Protein AF-A0A9W4XE97-F1 (afdb_monomer_lite)

Sequence (141 aa):
MDTIYQEWSSFYPGLQQIVLFISYKKEKRIEISTLYEDKNRFDDFVLELEGILEKRNHSVVSEVIKTYLNSSMDDFQKFKLCADLCSFLYRAGIVGIKLAAEDSVQYSFRNKTVLHKNEINEQAKLYIHPTFLSALAIEDN

pLDDT: mean 77.77, std 12.39, range [40.72, 93.25]

Secondary structure (DSSP, 8-state):
--HHHHHHHHHSTTHHHHHHHHHTT--SEEEGGGGSSSHHHHHHHHHHHHHHHHTS---HHHHHHHHHHTS--SHHHHHHHHHHHHHHHHHTTSEEEE-STTSPPB---TTSPPPPGGG--TT-EEEE-HHHHHHTT----

Structure (mmCIF, N/CA/C/O backbone):
data_AF-A0A9W4XE97-F1
#
_entry.id   AF-A0A9W4XE97-F1
#
loop_
_atom_site.group_PDB
_atom_site.id
_atom_site.type_symbol
_atom_site.label_atom_id
_atom_site.label_alt_id
_atom_site.label_comp_id
_atom_site.label_asym_id
_atom_site.label_entity_id
_atom_site.label_seq_id
_atom_site.pdbx_PDB_ins_code
_atom_site.Cartn_x
_atom_site.Cartn_y
_atom_site.Cartn_z
_atom_site.occupancy
_atom_site.B_iso_or_equiv
_atom_site.auth_seq_id
_atom_site.auth_comp_id
_atom_site.auth_asym_id
_atom_site.auth_atom_id
_atom_site.pdbx_PDB_model_num
ATOM 1 N N . MET A 1 1 ? 16.158 -18.017 7.787 1.00 47.38 1 MET A N 1
ATOM 2 C CA . MET A 1 1 ? 14.851 -17.348 7.611 1.00 47.38 1 MET A CA 1
ATOM 3 C C . MET A 1 1 ? 14.796 -16.498 6.335 1.00 47.38 1 MET A C 1
ATOM 5 O O . MET A 1 1 ? 13.746 -15.943 6.057 1.00 47.38 1 MET A O 1
ATOM 9 N N . ASP A 1 2 ? 15.852 -16.464 5.510 1.00 52.81 2 ASP A N 1
ATOM 10 C CA . ASP A 1 2 ? 15.917 -15.631 4.294 1.00 52.81 2 ASP A CA 1
ATOM 11 C C . ASP A 1 2 ? 15.231 -16.201 3.042 1.00 52.81 2 ASP A C 1
ATOM 13 O O . ASP A 1 2 ? 15.052 -15.489 2.059 1.00 52.81 2 ASP A O 1
ATOM 17 N N . THR A 1 3 ? 14.830 -17.472 3.040 1.00 60.69 3 THR A N 1
ATOM 18 C CA . THR A 1 3 ? 14.508 -18.171 1.786 1.00 60.69 3 THR A CA 1
ATOM 19 C C . THR A 1 3 ? 13.182 -17.724 1.162 1.00 60.69 3 THR A C 1
ATOM 21 O O . THR A 1 3 ? 13.145 -17.452 -0.030 1.00 60.69 3 THR A O 1
ATOM 24 N N . ILE A 1 4 ? 12.114 -17.554 1.953 1.00 59.00 4 ILE A N 1
ATOM 25 C CA . ILE A 1 4 ? 10.783 -17.173 1.429 1.00 59.00 4 ILE A CA 1
ATOM 26 C C . ILE A 1 4 ? 10.789 -15.729 0.919 1.00 59.00 4 ILE A C 1
ATOM 28 O O . ILE A 1 4 ? 10.254 -15.431 -0.145 1.00 59.00 4 ILE A O 1
ATOM 32 N N . TYR A 1 5 ? 11.426 -14.824 1.660 1.00 62.31 5 TYR A N 1
ATOM 33 C CA . TYR A 1 5 ? 11.484 -13.416 1.287 1.00 62.31 5 TYR A CA 1
ATOM 34 C C . TYR A 1 5 ? 12.339 -13.182 0.037 1.00 62.31 5 TYR A C 1
ATOM 36 O O . TYR A 1 5 ? 11.945 -12.412 -0.841 1.00 62.31 5 TYR A O 1
ATOM 44 N N . GLN A 1 6 ? 13.481 -13.872 -0.076 1.00 64.06 6 GLN A N 1
ATOM 45 C CA . GLN A 1 6 ? 14.328 -13.812 -1.268 1.00 64.06 6 GLN A CA 1
ATOM 46 C C . GLN A 1 6 ? 13.657 -14.466 -2.477 1.00 64.06 6 GLN A C 1
ATOM 48 O O . GLN A 1 6 ? 13.693 -13.890 -3.566 1.00 64.06 6 GLN A O 1
ATOM 53 N N . GLU A 1 7 ? 12.988 -15.610 -2.289 1.00 62.59 7 GLU A N 1
ATOM 54 C CA . GLU A 1 7 ? 12.178 -16.224 -3.343 1.00 62.59 7 GLU A CA 1
ATOM 55 C C . GLU A 1 7 ? 11.122 -15.234 -3.836 1.00 62.59 7 GLU A C 1
ATOM 57 O O . GLU A 1 7 ? 11.052 -14.956 -5.029 1.00 62.59 7 GLU A O 1
ATOM 62 N N . TRP A 1 8 ? 10.348 -14.615 -2.946 1.00 67.94 8 TRP A N 1
ATOM 63 C CA . TRP A 1 8 ? 9.235 -13.757 -3.359 1.00 67.94 8 TRP A CA 1
ATOM 64 C C . TRP A 1 8 ? 9.708 -12.432 -3.953 1.00 67.94 8 TRP A C 1
ATOM 66 O O . TRP A 1 8 ? 9.137 -11.974 -4.938 1.00 67.94 8 TRP A O 1
ATOM 76 N N . SER A 1 9 ? 10.796 -11.859 -3.438 1.00 66.44 9 SER A N 1
ATOM 77 C CA . SER A 1 9 ? 11.419 -10.658 -4.013 1.00 66.44 9 SER A CA 1
ATOM 78 C C . SER A 1 9 ? 11.983 -10.906 -5.415 1.00 66.44 9 SER A C 1
ATOM 80 O O . SER A 1 9 ? 12.064 -9.977 -6.218 1.00 66.44 9 SER A O 1
ATOM 82 N N . SER A 1 10 ? 12.342 -12.155 -5.743 1.00 67.44 10 SER A N 1
ATOM 83 C CA . SER A 1 10 ? 12.752 -12.520 -7.103 1.00 67.44 10 SER A CA 1
ATOM 84 C C . SER A 1 10 ? 11.577 -12.531 -8.093 1.00 67.44 10 SER A C 1
ATOM 86 O O . SER A 1 10 ? 11.756 -12.148 -9.249 1.00 67.44 10 SER A O 1
ATOM 88 N N . PHE A 1 11 ? 10.370 -12.888 -7.630 1.00 67.44 11 PHE A N 1
ATOM 89 C CA . PHE A 1 11 ? 9.143 -12.910 -8.438 1.00 67.44 11 PHE A CA 1
ATOM 90 C C . PHE A 1 11 ? 8.404 -11.564 -8.466 1.00 67.44 11 PHE A C 1
ATOM 92 O O . PHE A 1 11 ? 7.684 -11.279 -9.422 1.00 67.44 11 PHE A O 1
ATOM 99 N N . TYR A 1 12 ? 8.588 -10.728 -7.443 1.00 75.00 12 TYR A N 1
ATOM 100 C CA . TYR A 1 12 ? 7.829 -9.498 -7.236 1.00 75.00 1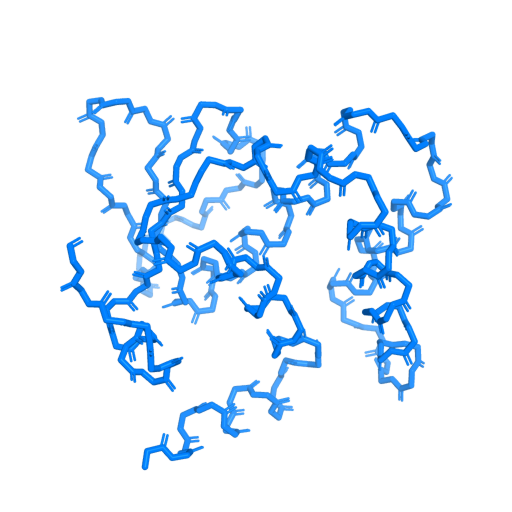2 TYR A CA 1
ATOM 101 C C . TYR A 1 12 ? 8.748 -8.299 -6.948 1.00 75.00 12 TYR A C 1
ATOM 103 O O . TYR A 1 12 ? 9.054 -8.002 -5.789 1.00 75.00 12 TYR A O 1
ATOM 111 N N . PRO A 1 13 ? 9.178 -7.568 -7.993 1.00 77.62 13 PRO A N 1
ATOM 112 C CA . PRO A 1 13 ? 9.936 -6.330 -7.833 1.00 77.62 13 PRO A CA 1
ATOM 113 C C . PRO A 1 13 ? 9.191 -5.310 -6.962 1.00 77.62 13 PRO A C 1
ATOM 115 O O . PRO A 1 13 ? 7.998 -5.084 -7.153 1.00 77.62 13 PRO A O 1
ATOM 118 N N . GLY A 1 14 ? 9.894 -4.691 -6.011 1.00 79.94 14 GLY A N 1
ATOM 119 C CA . GLY A 1 14 ? 9.322 -3.687 -5.104 1.00 79.94 14 GLY A CA 1
ATOM 120 C C . GLY A 1 14 ? 8.504 -4.257 -3.941 1.00 79.94 14 GLY A C 1
ATOM 121 O O . GLY A 1 14 ? 8.045 -3.492 -3.097 1.00 79.94 14 GLY A O 1
ATOM 122 N N . LEU A 1 15 ? 8.356 -5.586 -3.840 1.00 82.19 15 LEU A N 1
ATOM 123 C CA . LEU A 1 15 ? 7.623 -6.214 -2.739 1.00 82.19 15 LEU A CA 1
ATOM 124 C C . LEU A 1 15 ? 8.178 -5.812 -1.371 1.00 82.19 15 LEU A C 1
ATOM 126 O O . LEU A 1 15 ? 7.413 -5.527 -0.454 1.00 82.19 15 LEU A O 1
ATOM 130 N N . GLN A 1 16 ? 9.503 -5.751 -1.255 1.00 80.12 16 GLN A N 1
ATOM 131 C CA . GLN A 1 16 ? 10.181 -5.334 -0.036 1.00 80.12 16 GLN A CA 1
ATOM 132 C C . GLN A 1 16 ? 9.743 -3.943 0.420 1.00 80.12 16 GLN A C 1
ATOM 134 O O . GLN A 1 16 ? 9.321 -3.779 1.561 1.00 80.12 16 GLN A O 1
ATOM 139 N N . GLN A 1 17 ? 9.781 -2.969 -0.481 1.00 85.56 17 GLN A N 1
ATOM 140 C CA . GLN A 1 17 ? 9.381 -1.593 -0.214 1.00 85.56 17 GLN A CA 1
ATOM 141 C C . GLN A 1 17 ? 7.907 -1.495 0.158 1.00 85.56 17 GLN A C 1
ATOM 143 O O . GLN A 1 17 ? 7.572 -0.816 1.123 1.00 85.56 17 GLN A O 1
ATOM 148 N N . ILE A 1 18 ? 7.029 -2.217 -0.544 1.00 87.94 18 ILE A N 1
ATOM 149 C CA . ILE A 1 18 ? 5.594 -2.231 -0.232 1.00 87.94 18 ILE A CA 1
ATOM 150 C C . ILE A 1 18 ? 5.361 -2.797 1.172 1.00 87.94 18 ILE A C 1
ATOM 152 O O . ILE A 1 18 ? 4.603 -2.220 1.948 1.00 87.94 18 ILE A O 1
ATOM 156 N N . VAL A 1 19 ? 6.030 -3.901 1.520 1.00 83.69 19 VAL A N 1
ATOM 157 C CA . VAL A 1 19 ? 5.920 -4.519 2.847 1.00 83.69 19 VAL A CA 1
ATOM 158 C C . VAL A 1 19 ? 6.435 -3.579 3.934 1.00 83.69 19 VAL A C 1
ATOM 160 O O . VAL A 1 19 ? 5.724 -3.352 4.906 1.00 83.69 19 VAL A O 1
ATOM 163 N N . LEU A 1 20 ? 7.616 -2.982 3.753 1.00 83.88 20 LEU A N 1
ATOM 164 C CA . LEU A 1 20 ? 8.179 -2.012 4.698 1.00 83.88 20 LEU A CA 1
ATOM 165 C C . LEU A 1 20 ? 7.272 -0.787 4.869 1.00 83.88 20 LEU A C 1
ATOM 167 O O . LEU A 1 20 ? 7.097 -0.284 5.980 1.00 83.88 20 LEU A O 1
ATOM 171 N N . PHE A 1 21 ? 6.663 -0.328 3.777 1.00 88.06 21 PHE A N 1
ATOM 172 C CA . PHE A 1 21 ? 5.727 0.781 3.798 1.00 88.06 21 PHE A CA 1
ATOM 173 C C . PHE A 1 21 ? 4.467 0.446 4.604 1.00 88.06 21 PHE A C 1
ATOM 175 O O . PHE A 1 21 ? 4.078 1.233 5.468 1.00 88.06 21 PHE A O 1
ATOM 182 N N . ILE A 1 22 ? 3.847 -0.718 4.399 1.00 84.38 22 ILE A N 1
ATOM 183 C CA . ILE A 1 22 ? 2.655 -1.071 5.182 1.00 84.38 22 ILE A CA 1
ATOM 184 C C . ILE A 1 22 ? 3.001 -1.395 6.639 1.00 84.38 22 ILE A C 1
ATOM 186 O O . ILE A 1 22 ? 2.235 -1.071 7.537 1.00 84.38 22 ILE A O 1
ATOM 190 N N . SER A 1 23 ? 4.171 -1.979 6.903 1.00 80.38 23 SER A N 1
ATOM 191 C CA . SER A 1 23 ? 4.539 -2.482 8.227 1.00 80.38 23 SER A CA 1
ATOM 192 C C . SER A 1 23 ? 5.250 -1.459 9.118 1.00 80.38 23 SER A C 1
ATOM 194 O O . SER A 1 23 ? 5.647 -1.793 10.232 1.00 80.38 23 SER A O 1
ATOM 196 N N . TYR A 1 24 ? 5.431 -0.220 8.655 1.00 80.88 24 TYR A N 1
ATOM 197 C CA . TYR A 1 24 ? 6.181 0.827 9.362 1.00 80.88 24 TYR A CA 1
ATOM 198 C C . TYR A 1 24 ? 5.670 1.113 10.776 1.00 80.88 24 TYR A C 1
ATOM 200 O O . TYR A 1 24 ? 6.472 1.308 11.687 1.00 80.88 24 TYR A O 1
ATOM 208 N N . LYS A 1 25 ? 4.346 1.096 10.978 1.00 75.75 25 LYS A N 1
ATOM 209 C CA . LYS A 1 25 ? 3.751 1.330 12.303 1.00 75.75 25 LYS A CA 1
ATOM 210 C C . LYS A 1 25 ? 3.971 0.158 13.268 1.00 75.75 25 LYS A C 1
ATOM 212 O O . LYS A 1 25 ? 3.672 0.287 14.445 1.00 75.75 25 LYS A O 1
ATOM 217 N N . LYS A 1 26 ? 4.514 -0.972 12.786 1.00 73.25 26 LYS A N 1
ATOM 218 C CA . LYS A 1 26 ? 4.695 -2.223 13.544 1.00 73.25 26 LYS A CA 1
ATOM 219 C C . LYS A 1 26 ? 3.401 -2.732 14.184 1.00 73.25 26 LYS A C 1
ATOM 221 O O . LYS A 1 26 ? 3.428 -3.468 15.161 1.00 73.25 26 LYS A O 1
ATOM 226 N N . GLU A 1 27 ? 2.266 -2.361 13.605 1.00 78.06 27 GLU A N 1
ATOM 227 C CA . GLU A 1 27 ? 0.957 -2.801 14.053 1.00 78.06 27 GLU A CA 1
ATOM 228 C C . GLU A 1 27 ? 0.523 -4.025 13.252 1.00 78.06 27 GLU A C 1
ATOM 230 O O . GLU A 1 27 ? 0.640 -4.080 12.026 1.00 78.06 27 GLU A O 1
ATOM 235 N N . LYS A 1 28 ? -0.035 -5.012 13.952 1.00 74.69 28 LYS A N 1
ATOM 236 C CA . LYS A 1 28 ? -0.620 -6.202 13.326 1.00 74.69 28 LYS A CA 1
ATOM 237 C C . LYS A 1 28 ? -1.843 -5.870 12.477 1.00 74.69 28 LYS A C 1
ATOM 239 O O . LYS A 1 28 ? -2.140 -6.591 11.526 1.00 74.69 28 LYS A O 1
ATOM 244 N N . ARG A 1 29 ? -2.557 -4.806 12.850 1.00 82.75 29 ARG A N 1
ATOM 245 C CA . ARG A 1 29 ? -3.765 -4.309 12.196 1.00 82.75 29 ARG A CA 1
ATOM 246 C C . ARG A 1 29 ? -3.498 -2.902 11.690 1.00 82.75 29 ARG A C 1
ATOM 248 O O . ARG A 1 29 ? -3.171 -2.041 12.489 1.00 82.75 29 ARG A O 1
ATOM 255 N N . ILE A 1 30 ? -3.721 -2.664 10.404 1.00 86.00 30 ILE A N 1
ATOM 256 C CA . ILE A 1 30 ? -3.515 -1.350 9.788 1.00 86.00 30 ILE A CA 1
ATOM 257 C C . ILE A 1 30 ? -4.787 -0.928 9.057 1.00 86.00 30 ILE A C 1
ATOM 259 O O . ILE A 1 30 ? -5.368 -1.706 8.299 1.00 86.00 30 ILE A O 1
ATOM 263 N N . GLU A 1 31 ? -5.223 0.306 9.289 1.00 86.75 31 GLU A N 1
ATOM 264 C CA . GLU A 1 31 ? -6.283 0.949 8.510 1.00 86.75 31 GLU A CA 1
ATOM 265 C C . GLU A 1 31 ? -5.666 1.614 7.278 1.00 86.75 31 GLU A C 1
ATOM 267 O O . GLU A 1 31 ? -4.659 2.316 7.389 1.00 86.75 31 GLU A O 1
ATOM 272 N N . ILE A 1 32 ? -6.245 1.361 6.100 1.00 85.00 32 ILE A N 1
ATOM 273 C CA . ILE A 1 32 ? -5.657 1.759 4.808 1.00 85.00 32 ILE A CA 1
ATOM 274 C C . ILE A 1 32 ? -5.502 3.277 4.711 1.00 85.00 32 ILE A C 1
ATOM 276 O O . ILE A 1 32 ? -4.468 3.748 4.241 1.00 85.00 32 ILE A O 1
ATOM 280 N N . SER A 1 33 ? -6.490 4.030 5.200 1.00 85.25 33 SER A N 1
ATOM 281 C CA . SER A 1 33 ? -6.454 5.496 5.257 1.00 85.25 33 SER A CA 1
ATOM 282 C C . SER A 1 33 ? -5.197 6.022 5.947 1.00 85.25 33 SER A C 1
ATOM 284 O O . SER A 1 33 ? -4.565 6.970 5.490 1.00 85.25 33 SER A O 1
ATOM 286 N N . THR A 1 34 ? -4.763 5.327 6.996 1.00 88.50 34 THR A N 1
ATOM 287 C CA . THR A 1 34 ? -3.637 5.747 7.828 1.00 88.50 34 THR A CA 1
ATOM 288 C C . THR A 1 34 ? -2.268 5.563 7.171 1.00 88.50 34 THR A C 1
ATOM 290 O O . THR A 1 34 ? -1.258 6.020 7.711 1.00 88.50 34 THR A O 1
ATOM 293 N N . LEU A 1 35 ? -2.210 4.886 6.017 1.00 87.69 35 LEU A N 1
ATOM 294 C CA . LEU A 1 35 ? -0.975 4.681 5.260 1.00 87.69 35 LEU A CA 1
ATOM 295 C C . LEU A 1 35 ? -0.518 5.952 4.536 1.00 87.69 35 LEU A C 1
ATOM 297 O O . LEU A 1 35 ? 0.686 6.128 4.352 1.00 87.69 35 LEU A O 1
ATOM 301 N N . TYR A 1 36 ? -1.454 6.822 4.147 1.00 89.50 36 TYR A N 1
ATOM 302 C CA . TYR A 1 36 ? -1.188 8.030 3.358 1.00 89.50 36 TYR A CA 1
ATOM 303 C C . TYR A 1 36 ? -1.488 9.344 4.102 1.00 89.50 36 TYR A C 1
ATOM 305 O O . TYR A 1 36 ? -1.441 10.414 3.497 1.00 89.50 36 TYR A O 1
ATOM 313 N N . GLU A 1 37 ? -1.764 9.278 5.410 1.00 89.44 37 GLU A N 1
ATOM 314 C CA . GLU A 1 37 ? -1.910 10.455 6.284 1.00 89.44 37 GLU A CA 1
ATOM 315 C C . GLU A 1 37 ? -0.614 11.277 6.366 1.00 89.44 37 GLU A C 1
ATOM 317 O O . GLU A 1 37 ? -0.644 12.507 6.303 1.00 89.44 37 GLU A O 1
ATOM 322 N N . ASP A 1 38 ? 0.538 10.604 6.471 1.00 89.44 38 ASP A N 1
ATOM 323 C CA . ASP A 1 38 ? 1.848 11.250 6.378 1.00 89.44 38 ASP A CA 1
ATOM 324 C C . ASP A 1 38 ? 2.224 11.426 4.906 1.00 89.44 38 ASP A C 1
ATOM 326 O O . ASP A 1 38 ? 2.765 10.522 4.262 1.00 89.44 38 ASP A O 1
ATOM 330 N N . LYS A 1 39 ? 1.912 12.613 4.381 1.00 86.88 39 LYS A N 1
ATOM 331 C CA . LYS A 1 39 ? 2.129 12.953 2.975 1.00 86.88 39 LYS A CA 1
ATOM 332 C C . LYS A 1 39 ? 3.590 12.798 2.547 1.00 86.88 39 LYS A C 1
ATOM 334 O O . LYS A 1 39 ? 3.836 12.237 1.488 1.00 86.88 39 LYS A O 1
ATOM 339 N N . ASN A 1 40 ? 4.544 13.270 3.350 1.00 89.00 40 ASN A N 1
ATOM 340 C CA . ASN A 1 40 ? 5.957 13.248 2.957 1.00 89.00 40 ASN A CA 1
ATOM 341 C C . ASN A 1 40 ? 6.447 11.806 2.838 1.00 89.00 40 ASN A C 1
ATOM 343 O O . ASN A 1 40 ? 7.017 11.417 1.826 1.00 89.00 40 ASN A O 1
ATOM 347 N N . ARG A 1 41 ? 6.128 10.985 3.842 1.00 90.94 41 ARG A N 1
ATOM 348 C CA . ARG A 1 41 ? 6.471 9.564 3.838 1.00 90.94 41 ARG A CA 1
ATOM 349 C C . ARG A 1 41 ? 5.805 8.809 2.687 1.00 90.94 41 ARG A C 1
ATOM 351 O O . ARG A 1 41 ? 6.405 7.893 2.128 1.00 90.94 41 ARG A O 1
ATOM 358 N N . PHE A 1 42 ? 4.557 9.147 2.375 1.00 91.75 42 PHE A N 1
ATOM 359 C CA . PHE A 1 42 ? 3.834 8.550 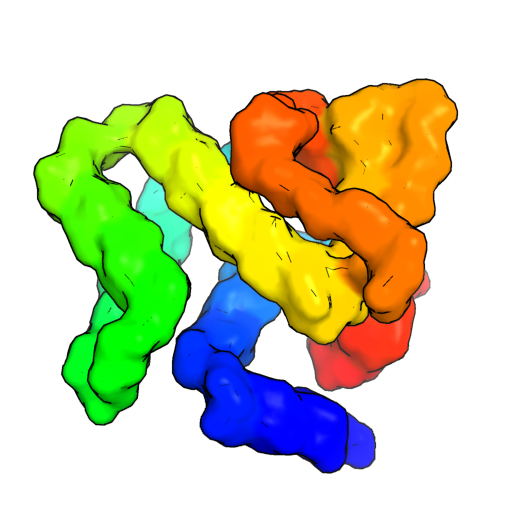1.259 1.00 91.75 42 PHE A CA 1
ATOM 360 C C . PHE A 1 42 ? 4.486 8.891 -0.082 1.00 91.75 42 PHE A C 1
ATOM 362 O O . PHE A 1 42 ? 4.752 7.990 -0.874 1.00 91.75 42 PHE A O 1
ATOM 369 N N . ASP A 1 43 ? 4.779 10.170 -0.312 1.00 90.94 43 ASP A N 1
ATOM 370 C CA . ASP A 1 43 ? 5.386 10.646 -1.554 1.00 90.94 43 ASP A CA 1
ATOM 371 C C . ASP A 1 43 ? 6.795 10.046 -1.738 1.00 90.94 43 ASP A C 1
ATOM 373 O O . ASP A 1 43 ? 7.102 9.528 -2.814 1.00 90.94 43 ASP A O 1
ATOM 377 N N . ASP A 1 44 ? 7.609 10.001 -0.674 1.00 92.12 44 ASP A N 1
ATOM 378 C 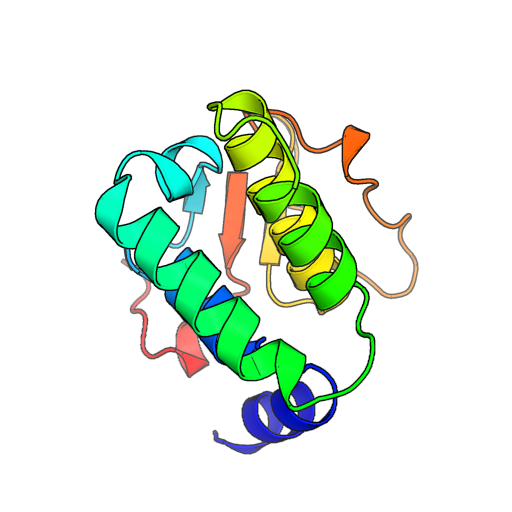CA . ASP A 1 44 ? 8.930 9.355 -0.681 1.00 92.12 44 ASP A CA 1
ATOM 379 C C . ASP A 1 44 ? 8.835 7.867 -1.052 1.00 92.12 44 ASP A C 1
ATOM 381 O O . ASP A 1 44 ? 9.594 7.375 -1.890 1.00 92.12 44 ASP A O 1
ATOM 385 N N . PHE A 1 45 ? 7.865 7.150 -0.474 1.00 93.25 45 PHE A N 1
ATOM 386 C CA . PHE A 1 45 ? 7.608 5.747 -0.798 1.00 93.25 45 PHE A CA 1
ATOM 387 C C . PHE A 1 45 ? 7.240 5.553 -2.274 1.00 93.25 45 PHE A C 1
ATOM 389 O O . PHE A 1 45 ? 7.762 4.643 -2.922 1.00 93.25 45 PHE A O 1
ATOM 396 N N . VAL A 1 46 ? 6.344 6.386 -2.813 1.00 92.50 46 VAL A N 1
ATOM 397 C CA . VAL A 1 46 ? 5.904 6.276 -4.210 1.00 92.50 46 VAL A CA 1
ATOM 398 C C . VAL A 1 46 ? 7.077 6.498 -5.164 1.00 92.50 46 VAL A C 1
ATOM 400 O O . VAL A 1 46 ? 7.243 5.715 -6.101 1.00 92.50 46 VAL A O 1
ATOM 403 N N . LEU A 1 47 ? 7.910 7.510 -4.906 1.00 91.56 47 LEU A N 1
ATOM 404 C CA . LEU A 1 47 ? 9.089 7.814 -5.722 1.00 91.56 47 LEU A CA 1
ATOM 405 C C . LEU A 1 47 ? 10.156 6.714 -5.634 1.00 91.56 47 LEU A C 1
ATOM 407 O O . LEU A 1 47 ? 10.719 6.314 -6.656 1.00 91.56 47 LEU A O 1
ATOM 411 N N . GLU A 1 48 ? 10.423 6.182 -4.436 1.00 91.12 48 GLU A N 1
ATOM 412 C CA . GLU A 1 48 ? 11.351 5.057 -4.266 1.00 91.12 48 GLU A CA 1
ATOM 413 C C . GLU A 1 48 ? 10.862 3.830 -5.046 1.00 91.12 48 GLU A C 1
ATOM 415 O O . GLU A 1 48 ? 11.624 3.197 -5.786 1.00 91.12 48 GLU A O 1
ATOM 420 N N . LEU A 1 49 ? 9.573 3.508 -4.911 1.00 89.88 49 LEU A N 1
ATOM 421 C CA . LEU A 1 49 ? 8.971 2.359 -5.568 1.00 89.88 49 LEU A CA 1
ATOM 422 C C . LEU A 1 49 ? 8.974 2.516 -7.095 1.00 89.88 49 LEU A C 1
ATOM 424 O O . LEU A 1 49 ? 9.299 1.557 -7.796 1.00 89.88 49 LEU A O 1
ATOM 428 N N . GLU A 1 50 ? 8.687 3.709 -7.622 1.00 90.75 50 GLU A N 1
ATOM 429 C CA . GLU A 1 50 ? 8.816 4.004 -9.052 1.00 90.75 50 GLU A CA 1
ATOM 430 C C . GLU A 1 50 ? 10.244 3.742 -9.551 1.00 90.75 50 GLU A C 1
ATOM 432 O O . GLU A 1 50 ? 10.424 2.985 -10.508 1.00 90.75 50 GLU A O 1
ATOM 437 N N . GLY A 1 51 ? 11.263 4.273 -8.868 1.00 88.12 51 GLY A N 1
ATOM 438 C CA . GLY A 1 51 ? 12.665 4.104 -9.266 1.00 88.12 51 GLY A CA 1
ATOM 439 C C . GLY A 1 51 ? 13.154 2.648 -9.242 1.00 88.12 51 GLY A C 1
ATOM 440 O O . GLY A 1 51 ? 14.060 2.271 -9.995 1.00 88.12 51 GLY A O 1
ATOM 441 N N . ILE A 1 52 ? 12.556 1.798 -8.400 1.00 86.44 52 ILE A N 1
ATOM 442 C CA . ILE A 1 52 ? 12.808 0.348 -8.383 1.00 86.44 52 ILE A CA 1
ATOM 443 C C . ILE A 1 52 ? 12.130 -0.338 -9.571 1.00 86.44 52 I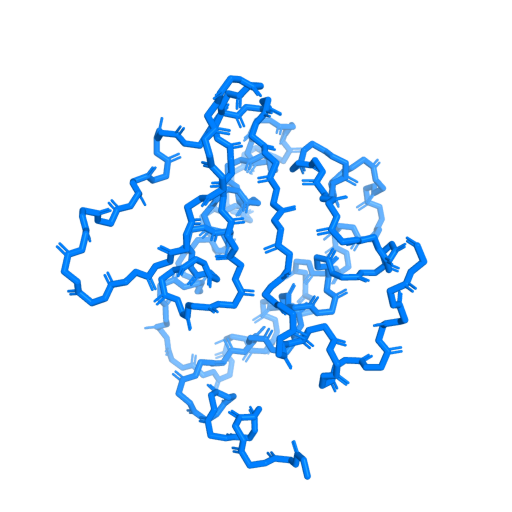LE A C 1
ATOM 445 O O . ILE A 1 52 ? 12.731 -1.208 -10.211 1.00 86.44 52 ILE A O 1
ATOM 449 N N . LEU A 1 53 ? 10.882 0.037 -9.855 1.00 85.12 53 LEU A N 1
ATOM 450 C CA . LEU A 1 53 ? 10.052 -0.585 -10.883 1.00 85.12 53 LEU A CA 1
ATOM 451 C C . LEU A 1 53 ? 10.451 -0.165 -12.301 1.00 85.12 53 LEU A C 1
ATOM 453 O O . LEU A 1 53 ? 10.382 -0.984 -13.209 1.00 85.12 53 LEU A O 1
ATOM 457 N N . GLU A 1 54 ? 10.935 1.059 -12.511 1.00 80.19 54 GLU A N 1
ATOM 458 C CA . GLU A 1 54 ? 11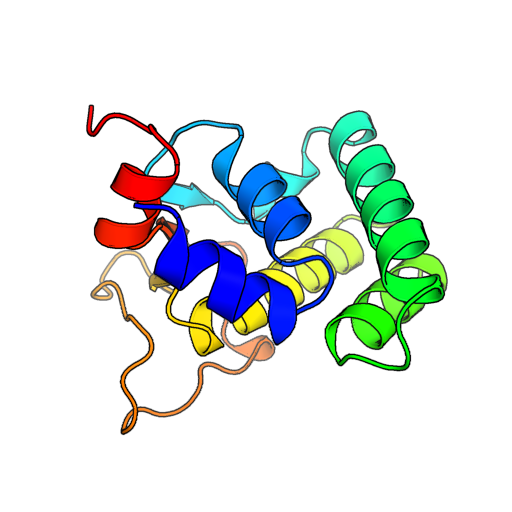.413 1.527 -13.820 1.00 80.19 54 GLU A CA 1
ATOM 459 C C . GLU A 1 54 ? 12.552 0.645 -14.360 1.00 80.19 54 GLU A C 1
ATOM 461 O O . GLU A 1 54 ? 12.630 0.351 -15.552 1.00 80.19 54 GLU A O 1
ATOM 466 N N . LYS A 1 55 ? 13.395 0.128 -13.460 1.00 71.38 55 LYS A N 1
ATOM 467 C CA . LYS A 1 55 ? 14.529 -0.743 -13.797 1.00 71.38 55 LYS A CA 1
ATOM 468 C C . LYS A 1 55 ? 14.120 -2.184 -14.112 1.00 71.38 55 LYS A C 1
ATOM 470 O O . LYS A 1 55 ? 14.960 -2.961 -14.569 1.00 71.38 55 LYS A O 1
ATOM 475 N N . ARG A 1 56 ? 12.872 -2.582 -13.835 1.00 65.31 56 ARG A N 1
ATOM 476 C CA . ARG A 1 56 ? 12.385 -3.963 -13.984 1.00 65.31 56 ARG A CA 1
ATOM 477 C C . ARG A 1 56 ? 11.015 -3.975 -14.669 1.00 65.31 56 ARG A C 1
ATOM 479 O O . ARG A 1 56 ? 10.000 -3.726 -14.037 1.00 65.31 56 ARG A O 1
ATOM 486 N N . ASN A 1 57 ? 11.020 -4.282 -15.969 1.00 55.09 57 ASN A N 1
ATOM 487 C CA . ASN A 1 57 ? 9.871 -4.312 -16.888 1.00 55.09 57 ASN A CA 1
ATOM 488 C C . ASN A 1 57 ? 8.485 -4.605 -16.264 1.00 55.09 57 ASN A C 1
ATOM 490 O O . ASN A 1 57 ? 8.289 -5.638 -15.629 1.00 55.09 57 ASN A O 1
ATOM 494 N N . HIS A 1 58 ? 7.523 -3.729 -16.592 1.00 58.53 58 HIS A N 1
ATOM 495 C CA . HIS A 1 58 ? 6.069 -3.945 -16.711 1.00 58.53 58 HIS A CA 1
ATOM 496 C C . HIS A 1 58 ? 5.432 -4.975 -15.759 1.00 58.53 58 HIS A C 1
ATOM 498 O O . HIS A 1 58 ? 4.874 -5.984 -16.188 1.00 58.53 58 HIS A O 1
ATOM 504 N N . SER A 1 59 ? 5.463 -4.696 -14.456 1.00 71.50 59 SER A N 1
ATOM 505 C CA . SER A 1 59 ? 4.612 -5.392 -13.485 1.00 71.50 59 SER A CA 1
ATOM 506 C C . SER A 1 59 ? 3.274 -4.663 -13.307 1.00 71.50 59 SER A C 1
ATOM 508 O O . SER A 1 59 ? 3.190 -3.452 -13.513 1.00 71.50 59 SER A O 1
ATOM 510 N N . VAL A 1 60 ? 2.235 -5.369 -12.846 1.00 77.88 60 VAL A N 1
ATOM 511 C CA . VAL A 1 60 ? 0.935 -4.762 -12.481 1.00 77.88 60 VAL A CA 1
ATOM 512 C C . VAL A 1 60 ? 1.117 -3.603 -11.489 1.00 77.88 60 VAL A C 1
ATOM 514 O O . VAL A 1 60 ? 0.443 -2.584 -11.589 1.00 77.88 60 VAL A O 1
ATOM 517 N N . VAL A 1 61 ? 2.081 -3.715 -10.569 1.00 82.81 61 VAL A N 1
ATOM 518 C CA . VAL A 1 61 ? 2.417 -2.644 -9.617 1.00 82.81 61 VAL A CA 1
ATOM 519 C C . VAL A 1 61 ? 2.954 -1.405 -10.343 1.00 82.81 61 VAL A C 1
ATOM 521 O O . VAL A 1 61 ? 2.577 -0.288 -10.002 1.00 82.81 61 VAL A O 1
ATOM 524 N N . SER A 1 62 ? 3.781 -1.581 -11.380 1.00 85.44 62 SER A N 1
ATOM 525 C CA . SER A 1 62 ? 4.316 -0.457 -12.162 1.00 85.44 62 SER A CA 1
ATOM 526 C C . SER A 1 62 ? 3.222 0.330 -12.887 1.00 85.44 62 SER A C 1
ATOM 528 O O . SER A 1 62 ? 3.296 1.554 -12.961 1.00 85.44 62 SER A O 1
ATOM 530 N N . GLU A 1 63 ? 2.178 -0.345 -13.374 1.00 85.69 63 GLU A N 1
ATOM 531 C CA . GLU A 1 63 ? 1.034 0.308 -14.019 1.00 85.69 63 GLU A CA 1
ATOM 532 C C . GLU A 1 63 ? 0.208 1.114 -13.016 1.00 85.69 63 GLU A C 1
ATOM 534 O O . GLU A 1 63 ? -0.194 2.241 -13.309 1.00 85.69 63 GLU A O 1
ATOM 539 N N . VAL A 1 64 ? -0.006 0.566 -11.818 1.00 87.56 64 VAL A N 1
ATOM 540 C CA . VAL A 1 64 ? -0.731 1.245 -10.738 1.00 87.56 64 VAL A CA 1
ATOM 541 C C . VAL A 1 64 ? 0.022 2.503 -10.287 1.00 87.56 64 VAL A C 1
ATOM 543 O O . VAL A 1 64 ? -0.587 3.567 -10.191 1.00 87.56 64 VAL A O 1
ATOM 546 N N . ILE A 1 65 ? 1.343 2.420 -10.087 1.00 90.00 65 ILE A N 1
ATOM 547 C CA . ILE A 1 65 ? 2.173 3.571 -9.691 1.00 90.00 65 ILE A CA 1
ATOM 548 C C . ILE A 1 65 ? 2.174 4.652 -10.774 1.00 90.00 65 ILE A C 1
ATOM 550 O O . ILE A 1 65 ? 1.892 5.813 -10.483 1.00 90.00 65 ILE A O 1
ATOM 554 N N . LYS A 1 66 ? 2.381 4.277 -12.043 1.00 88.62 66 LYS A N 1
ATOM 555 C CA . LYS A 1 66 ? 2.302 5.223 -13.168 1.00 88.62 66 LYS A CA 1
ATOM 556 C C . LYS A 1 66 ? 0.923 5.864 -13.285 1.00 88.62 66 LYS A C 1
ATOM 558 O O . LYS A 1 66 ? 0.821 7.040 -13.616 1.00 88.62 66 LYS A O 1
ATOM 563 N N . THR A 1 67 ? -0.145 5.111 -13.028 1.00 89.00 67 THR A N 1
ATOM 564 C CA . THR A 1 67 ? -1.510 5.653 -13.046 1.00 89.00 67 THR A CA 1
ATOM 565 C C . THR A 1 67 ? -1.690 6.703 -11.955 1.00 89.00 67 THR A C 1
ATOM 567 O O . THR A 1 67 ? -2.229 7.768 -12.241 1.00 89.00 67 THR A O 1
ATOM 570 N N . TYR A 1 68 ? -1.206 6.437 -10.738 1.00 90.62 68 TYR A N 1
ATOM 571 C CA . TYR A 1 68 ? -1.250 7.401 -9.639 1.00 90.62 68 TYR A CA 1
ATOM 572 C C . TYR A 1 68 ? -0.459 8.677 -9.966 1.00 90.62 68 TYR A C 1
ATOM 574 O O . TYR A 1 68 ? -1.002 9.775 -9.856 1.00 90.62 68 TYR A O 1
ATOM 582 N N . LEU A 1 69 ? 0.778 8.546 -10.454 1.00 89.94 69 LEU A N 1
ATOM 583 C CA . LEU A 1 69 ? 1.642 9.687 -10.784 1.00 89.94 69 LEU A CA 1
ATOM 584 C C . LEU A 1 69 ? 1.092 10.572 -11.913 1.00 89.94 69 LEU A C 1
ATOM 586 O O . LEU A 1 69 ? 1.354 11.771 -11.937 1.00 89.94 69 LEU A O 1
ATOM 590 N N . ASN A 1 70 ? 0.301 9.997 -12.822 1.00 88.56 70 ASN A N 1
ATOM 591 C CA . ASN A 1 70 ? -0.372 10.724 -13.902 1.00 88.56 70 ASN A CA 1
ATOM 592 C C . ASN A 1 70 ? -1.774 11.246 -13.521 1.00 88.56 70 ASN A C 1
ATOM 594 O O . ASN A 1 70 ? -2.476 11.789 -14.375 1.00 88.56 70 ASN A O 1
ATOM 598 N N . SER A 1 71 ? -2.214 11.051 -12.276 1.00 88.56 71 SER A N 1
ATOM 599 C CA . SER A 1 71 ? -3.544 11.443 -11.794 1.00 88.56 71 SER A CA 1
ATOM 600 C C . SER A 1 71 ? -3.506 12.697 -10.913 1.00 88.56 71 SER A C 1
ATOM 602 O O . SER A 1 71 ? -2.442 13.219 -10.580 1.00 88.56 71 SER A O 1
ATOM 604 N N . SER A 1 72 ? -4.681 13.200 -10.520 1.00 76.62 72 SER A N 1
ATOM 605 C CA . SER A 1 72 ? -4.773 14.179 -9.438 1.00 76.62 72 SER A CA 1
ATOM 606 C C . SER A 1 72 ? -4.274 13.540 -8.138 1.00 76.62 72 SER A C 1
ATOM 608 O O . SER A 1 72 ? -4.803 12.525 -7.708 1.00 76.62 72 SER A O 1
ATOM 610 N N . MET A 1 73 ? -3.264 14.124 -7.487 1.00 83.06 73 MET A N 1
ATOM 611 C CA . MET A 1 73 ? -2.707 13.622 -6.215 1.00 83.06 73 MET A CA 1
ATOM 612 C C . MET A 1 73 ? -3.618 13.943 -5.011 1.00 83.06 73 MET A C 1
ATOM 614 O O . MET A 1 73 ? -3.177 14.469 -3.985 1.00 83.06 73 MET A O 1
ATOM 618 N N . ASP A 1 74 ? -4.914 13.681 -5.168 1.00 87.69 74 ASP A N 1
ATOM 619 C CA . ASP A 1 74 ? -5.932 13.806 -4.134 1.00 87.69 74 ASP A CA 1
ATOM 620 C C . ASP A 1 74 ? -6.007 12.542 -3.262 1.00 87.69 74 ASP A C 1
ATOM 622 O O . ASP A 1 74 ? -5.440 11.491 -3.578 1.00 87.69 74 ASP A O 1
ATOM 626 N N . ASP A 1 75 ? -6.701 12.646 -2.130 1.00 87.06 75 ASP A N 1
ATOM 627 C CA . ASP A 1 75 ? -6.781 11.551 -1.161 1.00 87.06 75 ASP A CA 1
ATOM 628 C C . ASP A 1 75 ? -7.522 10.323 -1.710 1.00 87.06 75 ASP A C 1
ATOM 630 O O . ASP A 1 75 ? -7.229 9.199 -1.301 1.00 87.06 75 ASP A O 1
ATOM 634 N N . PHE A 1 76 ? -8.411 10.500 -2.693 1.00 88.12 76 PHE A N 1
ATOM 635 C CA . PHE A 1 76 ? -9.090 9.386 -3.348 1.00 88.12 76 PHE A CA 1
ATOM 636 C C . PHE A 1 76 ? -8.116 8.556 -4.197 1.00 88.12 76 PHE A C 1
ATOM 638 O O . PHE A 1 76 ? -8.132 7.324 -4.131 1.00 88.12 76 PHE A O 1
ATOM 645 N N . GLN A 1 77 ? -7.228 9.197 -4.962 1.00 89.69 77 GLN A N 1
ATOM 646 C CA . GLN A 1 77 ? -6.203 8.475 -5.722 1.00 89.69 77 GLN A CA 1
ATOM 647 C C . GLN A 1 77 ? -5.159 7.828 -4.808 1.00 89.69 77 GLN A C 1
ATOM 649 O O . GLN A 1 77 ? -4.727 6.709 -5.094 1.00 89.69 77 GLN A O 1
ATOM 654 N N . LYS A 1 78 ? -4.799 8.463 -3.682 1.00 91.00 78 LYS A N 1
ATOM 655 C CA . LYS A 1 78 ? -3.920 7.846 -2.671 1.00 91.00 78 LYS A CA 1
ATOM 656 C C . LYS A 1 78 ? -4.549 6.592 -2.075 1.00 91.00 78 LYS A C 1
ATOM 658 O O . LYS A 1 78 ? -3.909 5.541 -2.050 1.00 91.00 78 LYS A O 1
ATOM 663 N N . PHE A 1 79 ? -5.818 6.677 -1.672 1.00 90.25 79 PHE A N 1
ATOM 664 C CA . PHE A 1 79 ? -6.571 5.528 -1.180 1.00 90.25 79 PHE A CA 1
ATOM 665 C C . PHE A 1 79 ? -6.589 4.398 -2.209 1.00 90.25 79 PHE A C 1
ATOM 667 O O . PHE A 1 79 ? -6.271 3.253 -1.887 1.00 90.25 79 PHE A O 1
ATOM 674 N N . LYS A 1 80 ? -6.906 4.723 -3.465 1.00 89.25 80 LYS A N 1
ATOM 675 C CA . LYS A 1 80 ? -6.961 3.751 -4.558 1.00 89.25 80 LYS A CA 1
ATOM 676 C C . LYS A 1 80 ? -5.614 3.066 -4.789 1.00 89.25 80 LYS A C 1
ATOM 678 O O . LYS A 1 80 ? -5.583 1.844 -4.923 1.00 89.25 80 LYS A O 1
ATOM 683 N N . LEU A 1 81 ? -4.514 3.822 -4.781 1.00 90.94 81 LEU A N 1
ATOM 684 C CA . LEU A 1 81 ? -3.163 3.271 -4.868 1.00 90.94 81 LEU A CA 1
ATOM 685 C C . LEU A 1 81 ? -2.889 2.311 -3.700 1.00 90.94 81 LEU A C 1
ATOM 687 O O . LEU A 1 81 ? -2.475 1.174 -3.925 1.00 90.94 81 LEU A O 1
ATOM 691 N N . CYS A 1 82 ? -3.177 2.717 -2.461 1.00 90.25 82 CYS A N 1
ATOM 692 C CA . CYS A 1 82 ? -3.027 1.837 -1.305 1.00 90.25 82 CYS A CA 1
ATOM 693 C C . CYS A 1 82 ? -3.877 0.566 -1.431 1.00 90.25 82 CYS A C 1
ATOM 695 O O . CYS A 1 82 ? -3.367 -0.524 -1.184 1.00 90.25 82 CYS A O 1
ATOM 697 N N . ALA A 1 83 ? -5.136 0.669 -1.858 1.00 88.06 83 ALA A N 1
ATOM 698 C CA . ALA A 1 83 ? -6.019 -0.478 -2.058 1.00 88.06 83 ALA A CA 1
ATOM 699 C C . ALA A 1 83 ? -5.494 -1.438 -3.142 1.00 88.06 83 ALA A C 1
ATOM 701 O O . ALA A 1 83 ? -5.517 -2.656 -2.947 1.00 88.06 83 ALA A O 1
ATOM 702 N N . ASP A 1 84 ? -4.961 -0.912 -4.249 1.00 88.62 84 ASP A N 1
ATOM 703 C CA . ASP A 1 84 ? -4.325 -1.707 -5.306 1.00 88.62 84 ASP A CA 1
ATOM 704 C C . ASP A 1 84 ? -3.089 -2.464 -4.774 1.00 88.62 84 ASP A C 1
ATOM 706 O O . ASP A 1 84 ? -2.962 -3.677 -4.981 1.00 88.62 84 ASP A O 1
ATOM 710 N N . LEU A 1 85 ? -2.218 -1.792 -4.011 1.00 88.50 85 LEU A N 1
ATOM 711 C CA . LEU A 1 85 ? -1.058 -2.417 -3.359 1.00 88.50 85 LEU A CA 1
ATOM 712 C C . LEU A 1 85 ? -1.477 -3.481 -2.333 1.00 88.50 85 LEU A C 1
ATOM 714 O O . LEU A 1 85 ? -0.871 -4.550 -2.251 1.00 88.50 85 LEU A O 1
ATOM 718 N N . CYS A 1 86 ? -2.549 -3.237 -1.581 1.00 86.75 86 CYS A N 1
ATOM 719 C CA . CYS A 1 86 ? -3.085 -4.198 -0.619 1.00 86.75 86 CYS A CA 1
ATOM 720 C C . CYS A 1 86 ? -3.677 -5.428 -1.306 1.00 86.75 86 CYS A C 1
ATOM 722 O O . CYS A 1 86 ? -3.445 -6.548 -0.856 1.00 86.75 86 CYS A O 1
ATOM 724 N N . SER A 1 87 ? -4.396 -5.248 -2.418 1.00 84.12 87 SER A N 1
ATOM 725 C CA . SER A 1 87 ? -4.903 -6.361 -3.228 1.00 84.12 87 SER A CA 1
ATOM 726 C C . SER A 1 87 ? -3.753 -7.218 -3.764 1.00 84.12 87 SER A C 1
ATOM 728 O O . SER A 1 87 ? -3.830 -8.449 -3.749 1.00 84.12 87 SER A O 1
ATOM 730 N N . PHE A 1 88 ? -2.650 -6.585 -4.171 1.00 84.19 88 PHE A N 1
ATOM 731 C CA . PHE A 1 88 ? -1.436 -7.281 -4.583 1.00 84.19 88 PHE A CA 1
ATOM 732 C C . PHE A 1 88 ? -0.829 -8.120 -3.445 1.00 84.19 88 PHE A C 1
ATOM 734 O O . PHE A 1 88 ? -0.606 -9.319 -3.619 1.00 84.19 88 PHE A O 1
ATOM 741 N N . LEU A 1 89 ? -0.639 -7.533 -2.261 1.00 83.88 89 LEU A N 1
ATOM 742 C CA . LEU A 1 89 ? -0.122 -8.244 -1.087 1.00 83.88 89 LEU A CA 1
ATOM 743 C C . LEU A 1 89 ? -1.056 -9.365 -0.615 1.00 83.88 89 LEU A C 1
ATOM 745 O O . LEU A 1 89 ? -0.587 -10.415 -0.171 1.00 83.88 89 LEU A O 1
ATOM 749 N N . TYR A 1 90 ? -2.369 -9.155 -0.721 1.00 83.50 90 TYR A N 1
ATOM 750 C CA . TYR A 1 90 ? -3.368 -10.169 -0.412 1.00 83.50 90 TYR A CA 1
ATOM 751 C C . TYR A 1 90 ? -3.205 -11.359 -1.348 1.00 83.50 90 TYR A C 1
ATOM 753 O O . TYR A 1 90 ? -3.063 -12.471 -0.870 1.00 83.50 90 TYR A O 1
ATOM 761 N N . ARG A 1 91 ? -3.121 -11.142 -2.668 1.00 78.75 91 ARG A N 1
ATOM 762 C CA . ARG A 1 91 ? -2.888 -12.216 -3.656 1.00 78.75 91 ARG A CA 1
ATOM 763 C C . ARG A 1 91 ? -1.566 -12.951 -3.441 1.00 78.75 91 ARG A C 1
ATOM 765 O O . ARG A 1 91 ? -1.495 -14.147 -3.708 1.00 78.75 91 ARG A O 1
ATOM 772 N N . ALA A 1 92 ? -0.543 -12.245 -2.967 1.00 77.19 92 ALA A N 1
ATOM 773 C CA . ALA A 1 92 ? 0.738 -12.836 -2.602 1.00 77.19 92 ALA A CA 1
ATOM 774 C C . ALA A 1 92 ? 0.679 -13.648 -1.291 1.00 77.19 92 ALA A C 1
ATOM 776 O O . ALA A 1 92 ? 1.633 -14.348 -0.979 1.00 77.19 92 ALA A O 1
ATOM 777 N N . GLY A 1 93 ? -0.413 -13.584 -0.520 1.00 77.44 93 GLY A N 1
ATOM 778 C CA . GLY A 1 93 ? -0.546 -14.270 0.769 1.00 77.44 93 GLY A CA 1
ATOM 779 C C . GLY A 1 93 ? 0.186 -13.589 1.927 1.00 77.44 93 GLY A C 1
ATOM 780 O O . GLY A 1 93 ? 0.407 -14.212 2.962 1.00 77.44 93 GLY A O 1
ATOM 781 N N . ILE A 1 94 ? 0.564 -12.317 1.768 1.00 80.25 94 ILE A N 1
ATOM 782 C CA . ILE A 1 94 ? 1.320 -11.542 2.768 1.00 80.25 94 ILE A CA 1
ATOM 783 C C . ILE A 1 94 ? 0.390 -10.919 3.801 1.00 80.25 94 ILE A C 1
ATOM 785 O O . ILE A 1 94 ? 0.734 -10.825 4.980 1.00 80.25 94 ILE A O 1
ATOM 789 N N . VAL A 1 95 ? -0.792 -10.489 3.362 1.00 83.12 95 VAL A N 1
ATOM 790 C CA . VAL A 1 95 ? -1.788 -9.851 4.222 1.00 83.12 95 VAL A CA 1
ATOM 791 C C . VAL A 1 95 ? -3.124 -10.570 4.136 1.00 83.12 95 VAL A C 1
ATOM 793 O O . VAL A 1 95 ? -3.512 -11.103 3.097 1.00 83.12 95 VAL A O 1
ATOM 796 N N . GLY A 1 96 ? -3.838 -10.562 5.252 1.00 85.69 96 GLY A N 1
ATOM 797 C CA . GLY A 1 96 ? -5.267 -10.790 5.309 1.00 85.69 96 GLY A CA 1
ATOM 798 C C . GLY A 1 96 ? -6.022 -9.467 5.270 1.00 85.69 96 GLY A C 1
ATOM 799 O O . GLY A 1 96 ? -5.497 -8.425 5.664 1.00 85.69 96 GLY A O 1
ATOM 800 N N . ILE A 1 97 ? -7.262 -9.510 4.797 1.00 83.81 97 ILE A N 1
ATOM 801 C CA . ILE A 1 97 ? -8.151 -8.353 4.711 1.00 83.81 97 ILE A CA 1
ATOM 802 C C . ILE A 1 97 ? -9.423 -8.657 5.499 1.00 83.81 97 ILE A C 1
ATOM 804 O O . ILE A 1 97 ? -9.980 -9.754 5.422 1.00 83.81 97 ILE A O 1
ATOM 808 N N . LYS A 1 98 ? -9.885 -7.666 6.256 1.00 85.44 98 LYS A N 1
ATOM 809 C CA . LYS A 1 98 ? -11.188 -7.654 6.917 1.00 85.44 98 LYS A CA 1
ATOM 810 C C . LYS A 1 98 ? -11.974 -6.449 6.404 1.00 85.44 98 LYS A C 1
ATOM 812 O O . LYS A 1 98 ? -11.553 -5.321 6.643 1.00 85.44 98 LYS A O 1
ATOM 817 N N . LEU A 1 99 ? -13.063 -6.695 5.673 1.00 82.00 99 LEU A N 1
ATOM 818 C CA . LEU A 1 99 ? -13.824 -5.656 4.964 1.00 82.00 99 LEU A CA 1
ATOM 819 C C . LEU A 1 99 ? -14.803 -4.911 5.877 1.00 82.00 99 LEU A C 1
ATOM 821 O O . LEU A 1 99 ? -14.904 -3.692 5.790 1.00 82.00 99 LEU A O 1
ATOM 825 N N . ALA A 1 100 ? -15.484 -5.628 6.772 1.00 79.00 100 ALA A N 1
ATOM 826 C CA . ALA A 1 100 ? -16.356 -5.052 7.790 1.00 79.00 100 ALA A CA 1
ATOM 827 C C . ALA A 1 100 ? -15.968 -5.500 9.207 1.00 79.00 100 ALA A C 1
ATOM 829 O O . ALA A 1 100 ? -15.238 -6.471 9.408 1.00 79.00 100 ALA A O 1
ATOM 830 N N . ALA A 1 101 ? -16.474 -4.801 10.227 1.00 74.69 101 ALA A N 1
ATOM 831 C CA . ALA A 1 101 ? -16.202 -5.123 11.631 1.00 74.69 101 ALA A CA 1
ATOM 832 C C . ALA A 1 101 ? -16.672 -6.535 12.030 1.00 74.69 101 ALA A C 1
ATOM 834 O O . ALA A 1 101 ? -16.008 -7.194 12.835 1.00 74.69 101 ALA A O 1
ATOM 835 N N . GLU A 1 102 ? -17.766 -7.002 11.435 1.00 78.00 102 GLU A N 1
ATOM 836 C CA . GLU A 1 102 ? -18.374 -8.309 11.709 1.00 78.00 102 GLU A CA 1
ATOM 837 C C . GLU A 1 102 ? -17.713 -9.451 10.925 1.00 78.00 102 GLU A C 1
ATOM 839 O O . GLU A 1 102 ? -17.840 -10.616 11.298 1.00 78.00 102 GLU A O 1
ATOM 844 N N . ASP A 1 103 ? -16.932 -9.129 9.890 1.00 77.62 103 ASP A N 1
ATOM 845 C CA . ASP A 1 103 ? -16.293 -10.142 9.060 1.00 77.62 103 ASP A CA 1
ATOM 846 C C . ASP A 1 103 ? -15.136 -10.844 9.779 1.00 77.62 103 ASP A C 1
ATOM 848 O O . ASP A 1 103 ? -14.424 -10.288 10.628 1.00 77.62 103 ASP A O 1
ATOM 852 N N . SER A 1 104 ? -14.890 -12.088 9.377 1.00 79.69 104 SER A N 1
ATOM 853 C CA . SER A 1 104 ? -13.636 -12.773 9.692 1.00 79.69 104 SER A CA 1
ATOM 854 C C . SER A 1 104 ? -12.502 -12.234 8.817 1.00 79.69 104 SER A C 1
ATOM 856 O O . SER A 1 104 ? -12.719 -11.843 7.670 1.00 79.69 104 SER A O 1
ATOM 858 N N . VAL A 1 105 ? -11.275 -12.220 9.352 1.00 80.50 105 VAL A N 1
ATOM 859 C CA . VAL A 1 105 ? -10.087 -11.902 8.548 1.00 80.50 105 VAL A CA 1
ATOM 860 C C . VAL A 1 105 ? -9.947 -12.970 7.470 1.00 80.50 105 VAL A C 1
ATOM 862 O O . VAL A 1 105 ? -9.849 -14.162 7.767 1.00 80.50 105 VAL A O 1
ATOM 865 N N . GLN A 1 106 ? -9.935 -12.543 6.215 1.00 80.06 106 GLN A N 1
ATOM 866 C CA . GLN A 1 106 ? -9.732 -13.429 5.083 1.00 80.06 106 GLN A CA 1
ATOM 867 C C . GLN A 1 106 ? -8.270 -13.366 4.669 1.00 80.06 106 GLN A C 1
ATOM 869 O O . GLN A 1 106 ? -7.739 -12.281 4.475 1.00 80.06 106 GLN A O 1
ATOM 874 N N . TYR A 1 107 ? -7.633 -14.517 4.487 1.00 80.19 107 TYR A N 1
ATOM 875 C CA . TYR A 1 107 ? -6.332 -14.634 3.827 1.00 80.19 107 TYR A CA 1
ATOM 876 C C . TYR A 1 107 ? -6.539 -15.214 2.431 1.00 80.19 107 TYR A C 1
ATOM 878 O O . TYR A 1 107 ? -7.535 -15.908 2.194 1.00 80.19 107 TYR A O 1
ATOM 886 N N . SER A 1 108 ? -5.627 -14.943 1.495 1.00 72.06 108 SER A N 1
ATOM 887 C CA . SER A 1 108 ? -5.707 -15.589 0.189 1.00 72.06 108 SER A CA 1
ATOM 888 C C . SER A 1 108 ? -5.459 -17.087 0.349 1.00 72.06 108 SER A C 1
ATOM 890 O O . SER A 1 108 ? -4.361 -17.519 0.701 1.00 72.06 108 SER A O 1
ATOM 892 N N . PHE A 1 109 ? -6.472 -17.890 0.058 1.00 62.81 109 PHE A N 1
ATOM 893 C CA . PHE A 1 109 ? -6.327 -19.331 -0.106 1.00 62.81 109 PHE A CA 1
ATOM 894 C C . PHE A 1 109 ? -6.478 -19.652 -1.590 1.00 62.81 109 PHE A C 1
ATOM 896 O O . PHE A 1 109 ? -7.317 -19.045 -2.254 1.00 62.81 109 PHE A O 1
ATOM 903 N N . ARG A 1 110 ? -5.712 -20.629 -2.103 1.00 51.44 110 ARG A N 1
ATOM 904 C CA . ARG A 1 110 ? -5.675 -21.025 -3.531 1.00 51.44 110 ARG A CA 1
ATOM 905 C C . ARG A 1 110 ? -7.053 -21.235 -4.194 1.00 51.44 110 ARG A C 1
ATOM 907 O O . ARG A 1 110 ? -7.123 -21.190 -5.414 1.00 51.44 110 ARG A O 1
ATOM 914 N N . ASN A 1 111 ? -8.120 -21.434 -3.412 1.00 46.12 111 ASN A N 1
ATOM 915 C CA . ASN A 1 111 ? -9.464 -21.787 -3.879 1.00 46.12 111 ASN A CA 1
ATOM 916 C C . ASN A 1 111 ? -10.572 -20.768 -3.523 1.00 46.12 111 ASN A C 1
ATOM 918 O O . ASN A 1 111 ? -11.746 -21.096 -3.680 1.00 46.12 111 ASN A O 1
ATOM 922 N N . LYS A 1 112 ? -10.255 -19.568 -3.013 1.00 53.44 112 LYS A N 1
ATOM 923 C CA . LYS A 1 112 ? -11.264 -18.517 -2.755 1.00 53.44 112 LYS A CA 1
ATOM 924 C C . LYS A 1 112 ? -11.194 -17.399 -3.792 1.00 53.44 112 LYS A C 1
ATOM 926 O O . LYS A 1 112 ? -10.125 -17.102 -4.319 1.00 53.44 112 LYS A O 1
ATOM 931 N N . THR A 1 113 ? -12.349 -16.788 -4.061 1.00 53.56 113 THR A N 1
ATOM 932 C CA . THR A 1 113 ? -12.504 -15.639 -4.958 1.00 53.56 113 THR A CA 1
ATOM 933 C C . THR A 1 113 ? -11.510 -14.549 -4.575 1.00 53.56 113 THR A C 1
ATOM 935 O O . THR A 1 113 ? -11.444 -14.133 -3.419 1.00 53.56 113 THR A O 1
ATOM 938 N N . VAL A 1 114 ? -10.702 -14.123 -5.542 1.00 61.94 114 VAL A N 1
ATOM 939 C CA . VAL A 1 114 ? -9.735 -13.043 -5.365 1.00 61.94 114 VAL A CA 1
ATOM 940 C C . VAL A 1 114 ? -10.507 -11.761 -5.070 1.00 61.94 114 VAL A C 1
ATOM 942 O O . VAL A 1 114 ? -11.244 -11.306 -5.941 1.00 61.94 114 VAL A O 1
ATOM 945 N N . LEU A 1 115 ? -10.318 -11.186 -3.877 1.00 65.62 115 LEU A N 1
ATOM 946 C CA . LEU A 1 115 ? -10.890 -9.885 -3.526 1.00 65.62 115 LEU A CA 1
ATOM 947 C C . LEU A 1 115 ? -10.493 -8.851 -4.584 1.00 65.62 115 LEU A C 1
ATOM 949 O O . LEU A 1 115 ? -9.305 -8.587 -4.824 1.00 65.62 115 LEU A O 1
ATOM 953 N N . HIS A 1 116 ? -11.497 -8.303 -5.259 1.00 65.56 116 HIS A N 1
ATOM 954 C CA . HIS A 1 116 ? -11.325 -7.251 -6.239 1.00 65.56 116 HIS A CA 1
ATOM 955 C C . HIS A 1 116 ? -11.069 -5.931 -5.509 1.00 65.56 116 HIS A C 1
ATOM 957 O O . HIS A 1 116 ? -11.643 -5.663 -4.459 1.00 65.56 116 HIS A O 1
ATOM 963 N N . LYS A 1 117 ? -10.232 -5.060 -6.075 1.00 64.50 117 LYS A N 1
ATOM 964 C CA . LYS A 1 117 ? -9.902 -3.754 -5.474 1.00 64.50 117 LYS A CA 1
ATOM 965 C C . LYS A 1 117 ? -11.122 -2.896 -5.123 1.00 64.50 117 LYS A C 1
ATOM 967 O O . LYS A 1 117 ? -11.091 -2.162 -4.150 1.00 64.50 117 LYS A O 1
ATOM 972 N N . ASN A 1 118 ? -12.207 -3.041 -5.886 1.00 71.00 118 ASN A N 1
ATOM 973 C CA . ASN A 1 118 ? -13.468 -2.327 -5.658 1.00 71.00 118 ASN A CA 1
ATOM 974 C C . ASN A 1 118 ? -14.223 -2.815 -4.408 1.00 71.00 118 ASN A C 1
ATOM 976 O O . ASN A 1 118 ? -15.160 -2.155 -3.978 1.00 71.00 118 ASN A O 1
ATOM 980 N N . GLU A 1 119 ? -13.854 -3.972 -3.858 1.00 71.56 119 GLU A N 1
ATOM 981 C CA . GLU A 1 119 ? -14.430 -4.511 -2.623 1.00 71.56 119 GLU A CA 1
ATOM 982 C C . GLU A 1 119 ? -13.703 -3.972 -1.381 1.00 71.56 119 GLU A C 1
ATOM 984 O O . GLU A 1 119 ? -14.247 -4.033 -0.282 1.00 71.56 119 GLU A O 1
ATOM 989 N N . ILE A 1 120 ? -12.496 -3.412 -1.545 1.00 76.62 120 ILE A N 1
ATOM 990 C CA . ILE A 1 120 ? -11.720 -2.796 -0.466 1.00 76.62 120 ILE A CA 1
ATOM 991 C C . ILE A 1 120 ? -12.221 -1.363 -0.269 1.00 76.62 120 ILE A C 1
ATOM 993 O O . ILE A 1 120 ? -11.979 -0.483 -1.093 1.00 76.62 120 ILE A O 1
ATOM 997 N N . ASN A 1 121 ? -12.927 -1.137 0.835 1.00 79.31 121 ASN A N 1
ATOM 998 C CA . ASN A 1 121 ? -13.426 0.176 1.239 1.00 79.31 121 ASN A CA 1
ATOM 999 C C . ASN A 1 121 ? -12.497 0.834 2.283 1.00 79.31 121 ASN A C 1
ATOM 1001 O O . ASN A 1 121 ? -11.559 0.213 2.779 1.00 79.31 121 ASN A O 1
ATOM 1005 N N . GLU A 1 122 ? -12.762 2.092 2.638 1.00 74.62 122 GLU A N 1
ATOM 1006 C CA . GLU A 1 122 ? -11.966 2.844 3.627 1.00 74.62 122 GLU A CA 1
ATOM 1007 C C . GLU A 1 122 ? -11.998 2.240 5.040 1.00 74.62 122 GLU A C 1
ATOM 1009 O O . GLU A 1 122 ? -11.086 2.455 5.832 1.00 74.62 122 GLU A O 1
ATOM 1014 N N . GLN A 1 123 ? -13.031 1.458 5.356 1.00 77.00 123 GLN A N 1
ATOM 1015 C CA . GLN A 1 123 ? -13.198 0.793 6.652 1.00 77.00 123 GLN A CA 1
ATOM 1016 C C . GLN A 1 123 ? -12.418 -0.528 6.729 1.00 77.00 123 GLN A C 1
ATOM 1018 O O . GLN A 1 123 ? -12.329 -1.135 7.806 1.00 77.00 123 GLN A O 1
ATOM 1023 N N . ALA A 1 124 ? -11.857 -0.976 5.601 1.00 82.06 124 ALA A N 1
ATOM 1024 C CA . ALA A 1 124 ? -11.124 -2.217 5.513 1.00 82.06 124 ALA A CA 1
ATOM 1025 C C . ALA A 1 124 ? -9.841 -2.157 6.348 1.00 82.06 124 ALA A C 1
ATOM 1027 O O . ALA A 1 124 ? -9.103 -1.169 6.380 1.00 82.06 124 ALA A O 1
ATOM 1028 N N . LYS A 1 125 ? -9.566 -3.273 7.019 1.00 84.12 125 LYS A N 1
ATOM 1029 C CA . LYS A 1 125 ? -8.405 -3.451 7.889 1.00 84.12 125 LYS A CA 1
ATOM 1030 C C . LYS A 1 125 ? -7.503 -4.524 7.318 1.00 84.12 125 LYS A C 1
ATOM 1032 O O . LYS A 1 125 ? -7.955 -5.623 6.988 1.00 84.12 125 LYS A O 1
ATOM 1037 N N . LEU A 1 126 ? -6.223 -4.199 7.235 1.00 85.88 126 LEU A N 1
ATOM 1038 C CA . LEU A 1 126 ? -5.170 -5.110 6.824 1.00 85.88 126 LEU A CA 1
ATOM 1039 C C . LEU A 1 126 ? -4.615 -5.826 8.044 1.00 85.88 126 LEU A C 1
ATOM 1041 O O . LEU A 1 126 ? -4.407 -5.208 9.087 1.00 85.88 126 LEU A O 1
ATOM 1045 N N . TYR A 1 127 ? -4.341 -7.113 7.885 1.00 84.50 127 TYR A N 1
ATOM 1046 C CA . TYR A 1 127 ? -3.705 -7.946 8.892 1.00 84.50 127 TYR A CA 1
ATOM 1047 C C . TYR A 1 127 ? -2.463 -8.585 8.296 1.00 84.50 127 TYR A C 1
ATOM 1049 O O . TYR A 1 127 ? -2.573 -9.423 7.404 1.00 84.50 127 TYR A O 1
ATOM 1057 N N . ILE A 1 128 ? -1.276 -8.227 8.777 1.00 79.94 128 ILE A N 1
ATOM 1058 C CA . ILE A 1 128 ? -0.045 -8.866 8.298 1.00 79.94 128 ILE A CA 1
ATOM 1059 C C . ILE A 1 128 ? -0.074 -10.344 8.712 1.00 79.94 128 ILE A C 1
ATOM 1061 O O . ILE A 1 128 ? -0.407 -10.676 9.853 1.00 79.94 128 ILE A O 1
ATOM 1065 N N . HIS A 1 129 ? 0.218 -11.254 7.779 1.00 78.44 129 HIS A N 1
ATOM 1066 C CA . HIS A 1 129 ? 0.219 -12.685 8.067 1.00 78.44 129 HIS A CA 1
ATOM 1067 C C . HIS A 1 129 ? 1.270 -13.001 9.151 1.00 78.44 129 HIS A C 1
ATOM 1069 O O . HIS A 1 129 ? 2.407 -12.544 9.017 1.00 78.44 129 HIS A O 1
ATOM 1075 N N . PRO A 1 130 ? 0.962 -13.804 10.192 1.00 68.25 130 PRO A N 1
ATOM 1076 C CA . PRO A 1 130 ? 1.870 -14.028 11.325 1.00 68.25 130 PRO A CA 1
ATOM 1077 C C . PRO A 1 130 ? 3.270 -14.505 10.922 1.00 68.25 130 PRO A C 1
ATOM 1079 O O . PRO A 1 130 ? 4.269 -14.010 11.428 1.00 68.25 130 PRO A O 1
ATOM 1082 N N . THR A 1 131 ? 3.362 -15.402 9.937 1.00 68.06 131 THR A N 1
ATOM 1083 C CA . THR A 1 131 ? 4.652 -15.875 9.399 1.00 68.06 131 THR A CA 1
ATOM 1084 C C . THR A 1 131 ? 5.484 -14.750 8.777 1.00 68.06 131 THR A C 1
ATOM 1086 O O . THR A 1 131 ? 6.707 -14.762 8.886 1.00 68.06 131 THR A O 1
ATOM 1089 N N . PHE A 1 132 ? 4.832 -13.768 8.149 1.00 69.19 132 PHE A N 1
ATOM 1090 C CA . PHE A 1 132 ? 5.498 -12.580 7.616 1.00 69.19 132 PHE A CA 1
ATOM 1091 C C . PHE A 1 132 ? 5.851 -11.586 8.722 1.00 69.19 132 PHE A C 1
ATOM 1093 O O . PHE A 1 132 ? 6.926 -11.001 8.681 1.00 69.19 132 PHE A O 1
ATOM 1100 N N . LEU A 1 133 ? 4.998 -11.444 9.740 1.00 67.12 133 LEU A N 1
ATOM 1101 C CA . LEU A 1 133 ? 5.261 -10.622 10.923 1.00 67.12 133 LEU A CA 1
ATOM 1102 C C . LEU A 1 133 ? 6.560 -11.063 11.627 1.00 67.12 133 LEU A C 1
ATOM 1104 O O . LEU A 1 133 ? 7.444 -10.243 11.876 1.00 67.12 133 LEU A O 1
ATOM 1108 N N . SER A 1 134 ? 6.721 -12.375 11.844 1.00 61.97 134 SER A N 1
ATOM 1109 C CA . SER A 1 134 ? 7.931 -12.960 12.439 1.00 61.97 134 SER A CA 1
ATOM 1110 C C . SER A 1 134 ? 9.171 -12.783 11.559 1.00 61.97 134 SER A C 1
ATOM 1112 O O . SER A 1 134 ? 10.256 -12.534 12.078 1.00 61.97 134 SER A O 1
ATOM 1114 N N . ALA A 1 135 ? 9.024 -12.874 10.232 1.00 62.62 135 ALA A N 1
ATOM 1115 C CA . ALA A 1 135 ? 10.122 -12.637 9.294 1.00 62.62 135 ALA A CA 1
ATOM 1116 C C . ALA A 1 135 ? 10.568 -11.162 9.256 1.00 62.62 135 ALA A C 1
ATOM 1118 O O . ALA A 1 135 ? 11.725 -10.881 8.956 1.00 62.62 135 ALA A O 1
ATOM 1119 N N . LEU A 1 136 ? 9.672 -10.227 9.588 1.00 59.94 136 LEU A N 1
ATOM 1120 C CA . LEU A 1 136 ? 9.947 -8.787 9.648 1.00 59.94 136 LEU A CA 1
ATOM 1121 C C . LEU A 1 136 ? 10.485 -8.319 11.013 1.00 59.94 136 LEU A C 1
ATOM 1123 O O . LEU A 1 136 ? 10.704 -7.121 11.187 1.00 59.94 136 LEU A O 1
ATOM 1127 N N . ALA A 1 137 ? 10.690 -9.230 11.976 1.00 57.38 137 ALA A N 1
ATOM 1128 C CA . ALA A 1 137 ? 11.045 -8.907 13.366 1.00 57.38 137 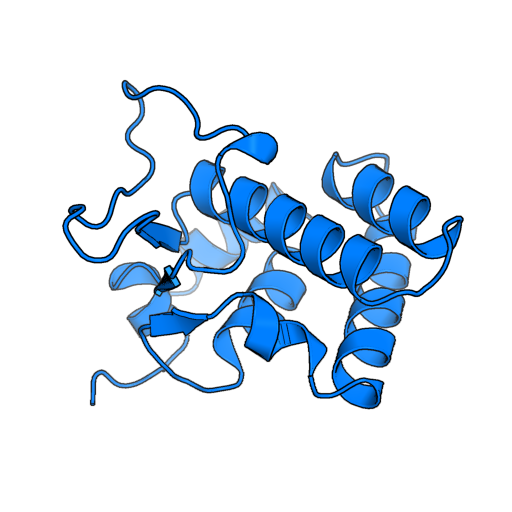ALA A CA 1
ATOM 1129 C C . ALA A 1 137 ? 10.082 -7.892 14.022 1.00 57.38 137 ALA A C 1
ATOM 1131 O O . ALA A 1 137 ? 10.480 -7.060 14.839 1.00 57.38 137 ALA A O 1
ATOM 1132 N N . ILE A 1 138 ? 8.805 -7.943 13.638 1.00 53.31 138 ILE A N 1
ATOM 1133 C CA . ILE A 1 138 ? 7.737 -7.163 14.260 1.00 53.31 138 ILE A CA 1
ATOM 1134 C C . ILE A 1 138 ? 7.161 -8.040 15.378 1.00 53.31 138 ILE A C 1
ATOM 1136 O O . ILE A 1 138 ? 6.624 -9.112 15.106 1.00 53.31 138 ILE A O 1
ATOM 1140 N N . GLU A 1 139 ? 7.350 -7.632 16.634 1.00 41.69 139 GLU A N 1
ATOM 1141 C CA . GLU A 1 139 ? 6.885 -8.382 17.809 1.00 41.69 139 GLU A CA 1
ATOM 1142 C C . GLU A 1 139 ? 5.348 -8.327 17.932 1.00 41.69 139 GLU A C 1
ATOM 1144 O O . GLU A 1 139 ? 4.743 -7.272 17.734 1.00 41.69 139 GLU A O 1
ATOM 1149 N N . ASP A 1 140 ? 4.720 -9.470 18.245 1.00 41.75 140 ASP A N 1
ATOM 1150 C CA . ASP A 1 140 ? 3.311 -9.558 18.665 1.00 41.75 140 ASP A CA 1
ATOM 1151 C C . ASP A 1 140 ? 3.206 -8.884 20.048 1.00 41.75 140 ASP A C 1
ATOM 1153 O O . ASP A 1 140 ? 3.577 -9.492 21.052 1.00 41.75 140 ASP A O 1
ATOM 1157 N N . ASN A 1 141 ? 2.729 -7.639 20.101 1.00 40.72 141 ASN A N 1
ATOM 1158 C CA . ASN A 1 141 ? 2.259 -7.007 21.340 1.00 40.72 141 ASN A CA 1
ATOM 1159 C C . ASN A 1 141 ? 0.735 -6.898 21.325 1.00 40.72 141 ASN A C 1
ATOM 1161 O O . ASN A 1 141 ? 0.185 -6.452 20.289 1.00 40.72 141 ASN A O 1
#

Radius of gyration: 14.47 Å; chains: 1; bounding box: 34×36×38 Å

Organism: NCBI:txid2972786

Foldseek 3Di:
DCPVVVVVCVVDFCPVLLCCLQCVVLDQKDQLLVSCPPPVSLVVSLVVSQVRVVVPDDDPLNVLSVVLVPDPVDSVSSSLNSLSSLLVCQCVQQKWKDQDPPDDTDGDDPPDDRDDSVSRDSRMMIGGDVVNSVVVVRDDD